Protein AF-A0A1Y1MIM5-F1 (afdb_monomer_lite)

Radius of gyration: 15.8 Å; chains: 1; bounding box: 43×21×43 Å

Structure (mmCIF, N/CA/C/O backbone):
data_AF-A0A1Y1MIM5-F1
#
_entry.id   AF-A0A1Y1MIM5-F1
#
loop_
_atom_site.group_PDB
_atom_site.id
_atom_site.type_symbol
_atom_site.label_atom_id
_atom_site.label_alt_id
_atom_site.label_comp_id
_atom_site.label_asym_id
_atom_site.label_entity_id
_atom_site.label_seq_id
_atom_site.pdbx_PDB_ins_code
_atom_site.Cartn_x
_atom_site.Cartn_y
_atom_site.Cartn_z
_atom_site.occupancy
_atom_site.B_iso_or_equiv
_atom_site.auth_seq_id
_atom_site.auth_comp_id
_atom_site.auth_asym_id
_atom_site.auth_atom_id
_atom_site.pdbx_PDB_model_num
ATOM 1 N N . SER A 1 1 ? 1.948 -13.549 -1.791 1.00 52.19 1 SER A N 1
ATOM 2 C CA . SER A 1 1 ? 1.085 -12.533 -1.150 1.00 52.19 1 SER A CA 1
ATOM 3 C C . SER A 1 1 ? 1.551 -11.144 -1.578 1.00 52.19 1 SER A C 1
ATOM 5 O O . SER A 1 1 ? 2.743 -10.878 -1.573 1.00 52.19 1 SER A O 1
ATOM 7 N N . ASN A 1 2 ? 0.634 -10.265 -1.994 1.00 76.31 2 ASN A N 1
ATOM 8 C CA . ASN A 1 2 ? 0.946 -8.954 -2.597 1.00 76.31 2 ASN A CA 1
ATOM 9 C C . ASN A 1 2 ? 1.090 -7.845 -1.536 1.00 76.31 2 ASN A C 1
ATOM 11 O O . ASN A 1 2 ? 0.456 -6.795 -1.629 1.00 76.31 2 ASN A O 1
ATOM 15 N N . LEU A 1 3 ? 1.880 -8.107 -0.491 1.00 80.12 3 LEU A N 1
ATOM 16 C CA . LEU A 1 3 ? 1.951 -7.257 0.706 1.00 80.12 3 LEU A CA 1
ATOM 17 C C . LEU A 1 3 ? 2.584 -5.888 0.427 1.00 80.12 3 LEU A C 1
ATOM 19 O O . LEU A 1 3 ? 2.152 -4.891 0.998 1.00 80.12 3 LEU A O 1
ATOM 23 N N . CYS A 1 4 ? 3.548 -5.834 -0.492 1.00 87.62 4 CYS A N 1
ATOM 24 C CA . CYS A 1 4 ? 4.225 -4.614 -0.931 1.00 87.62 4 CYS A CA 1
ATOM 25 C C . CYS A 1 4 ? 3.699 -4.067 -2.270 1.00 87.62 4 CYS A C 1
ATOM 27 O O . CYS A 1 4 ? 4.336 -3.204 -2.869 1.00 87.62 4 CYS A O 1
ATOM 29 N N . ALA A 1 5 ? 2.558 -4.562 -2.763 1.00 93.19 5 ALA A N 1
ATOM 30 C CA . ALA A 1 5 ? 2.015 -4.112 -4.041 1.00 93.19 5 ALA A CA 1
ATOM 31 C C . ALA A 1 5 ? 1.630 -2.632 -4.017 1.00 93.19 5 ALA A C 1
ATOM 33 O O . ALA A 1 5 ? 1.014 -2.153 -3.062 1.00 93.19 5 ALA A O 1
ATOM 34 N N . ILE A 1 6 ? 1.929 -1.950 -5.118 1.00 95.00 6 ILE A N 1
ATOM 35 C CA . ILE A 1 6 ? 1.525 -0.571 -5.412 1.00 95.00 6 ILE A CA 1
ATOM 36 C C . ILE A 1 6 ? 0.669 -0.593 -6.681 1.00 95.00 6 ILE A C 1
ATOM 38 O O . ILE A 1 6 ? 0.855 -1.450 -7.544 1.00 95.00 6 ILE A O 1
ATOM 42 N N . ASN A 1 7 ? -0.275 0.328 -6.825 1.00 95.50 7 ASN A N 1
ATOM 43 C CA . ASN A 1 7 ? -1.055 0.449 -8.052 1.00 95.50 7 ASN A CA 1
ATOM 44 C C . ASN A 1 7 ? -0.174 0.866 -9.233 1.00 95.50 7 ASN A C 1
ATOM 46 O O . ASN A 1 7 ? 0.712 1.715 -9.121 1.00 95.50 7 ASN A O 1
ATOM 50 N N . CYS A 1 8 ? -0.438 0.290 -10.401 1.00 94.94 8 CYS A N 1
ATOM 51 C CA . CYS A 1 8 ? 0.222 0.721 -11.619 1.00 94.94 8 CYS A CA 1
ATOM 52 C C . CYS A 1 8 ? -0.259 2.116 -12.029 1.00 94.94 8 CYS A C 1
ATOM 54 O O . CYS A 1 8 ? -1.451 2.399 -12.052 1.00 94.94 8 CY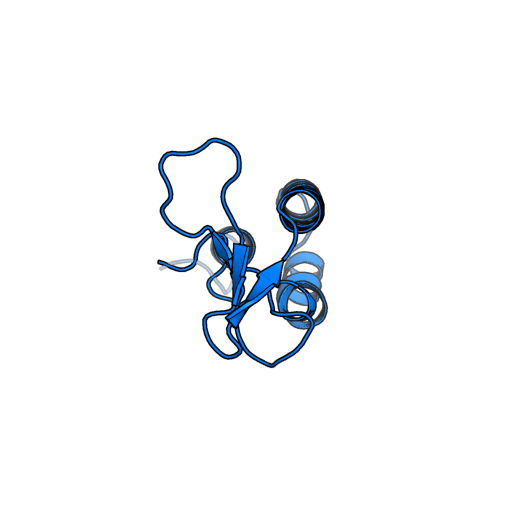S A O 1
ATOM 56 N N . THR A 1 9 ? 0.674 2.974 -12.433 1.00 92.75 9 THR A N 1
ATOM 57 C CA . THR A 1 9 ? 0.367 4.322 -12.933 1.00 92.75 9 THR A CA 1
ATOM 58 C C . THR A 1 9 ? -0.115 4.335 -14.386 1.00 92.75 9 THR A C 1
ATOM 60 O O . THR A 1 9 ? -0.539 5.376 -14.875 1.00 92.75 9 THR A O 1
ATOM 63 N N . ARG A 1 10 ? -0.043 3.197 -15.094 1.00 94.75 10 ARG A N 1
ATOM 64 C CA . ARG A 1 10 ? -0.425 3.071 -16.514 1.00 94.75 10 ARG A CA 1
ATOM 65 C C . ARG A 1 10 ? -1.649 2.196 -16.770 1.00 94.75 10 ARG A C 1
ATOM 67 O O . ARG A 1 10 ? -2.183 2.220 -17.872 1.00 94.75 10 ARG A O 1
ATOM 74 N N . CYS A 1 11 ? -2.064 1.371 -15.812 1.00 95.50 11 CYS A N 1
ATOM 75 C CA . CYS A 1 11 ? -3.211 0.480 -15.974 1.00 95.50 11 CYS A CA 1
ATOM 76 C C . CYS A 1 11 ? -3.835 0.136 -14.617 1.00 95.50 11 CYS A C 1
ATOM 78 O O . CYS A 1 11 ? -3.304 0.501 -13.576 1.00 95.50 11 CYS A O 1
ATOM 80 N N . THR A 1 12 ? -4.915 -0.645 -14.613 1.00 94.94 12 THR A N 1
ATOM 81 C CA . THR A 1 12 ? -5.580 -1.115 -13.381 1.00 94.94 12 THR A CA 1
ATOM 82 C C . THR A 1 12 ? -4.862 -2.271 -12.667 1.00 94.94 12 THR A C 1
ATOM 84 O O . THR A 1 12 ? -5.437 -2.915 -11.794 1.00 94.94 12 THR A O 1
ATOM 87 N N . GLY A 1 13 ? -3.633 -2.596 -13.074 1.00 95.06 13 GLY A N 1
ATOM 88 C CA . GLY A 1 13 ? -2.822 -3.648 -12.465 1.00 95.06 13 GLY A CA 1
ATOM 89 C C . GLY A 1 13 ? -2.042 -3.173 -11.240 1.00 95.06 13 GLY A C 1
ATOM 90 O O . GLY A 1 13 ? -2.091 -2.010 -10.848 1.00 95.06 13 GLY A O 1
ATOM 91 N N . VAL A 1 14 ? -1.255 -4.084 -10.674 1.00 95.00 14 VAL A N 1
ATOM 92 C CA . VAL A 1 14 ? -0.355 -3.807 -9.546 1.00 95.00 14 VAL A CA 1
ATOM 93 C C . VAL A 1 14 ? 1.099 -3.975 -9.962 1.00 95.00 14 VAL A C 1
ATOM 95 O O . VAL A 1 14 ? 1.399 -4.765 -10.858 1.00 95.00 14 VAL A O 1
ATOM 98 N N . VAL A 1 15 ? 1.979 -3.217 -9.322 1.00 95.12 15 VAL A N 1
ATOM 99 C CA . VAL A 1 15 ? 3.432 -3.248 -9.464 1.00 95.12 15 VAL A CA 1
ATOM 100 C C . VAL A 1 15 ? 4.021 -3.947 -8.247 1.00 95.12 15 VAL A C 1
ATOM 102 O O . VAL A 1 15 ? 3.659 -3.632 -7.111 1.00 95.12 15 VAL A O 1
ATOM 105 N N . LEU A 1 16 ? 4.922 -4.890 -8.499 1.00 93.00 16 LEU A N 1
ATOM 106 C CA . LEU A 1 16 ? 5.642 -5.650 -7.485 1.00 93.00 16 LEU A CA 1
ATOM 107 C C . LEU A 1 16 ? 7.140 -5.667 -7.799 1.00 93.00 16 LEU A C 1
ATOM 109 O O . LEU A 1 16 ? 7.511 -5.547 -8.972 1.00 93.00 16 LEU A O 1
ATOM 113 N N . PRO A 1 17 ? 7.996 -5.846 -6.783 1.00 91.00 17 PRO A N 1
ATOM 114 C CA . PRO A 1 17 ? 9.398 -6.152 -7.011 1.00 91.00 17 PRO A CA 1
ATOM 115 C C . PRO A 1 17 ? 9.527 -7.477 -7.773 1.00 91.00 17 PRO A C 1
ATOM 117 O O . PRO A 1 17 ? 8.886 -8.469 -7.424 1.00 91.00 17 PRO A O 1
ATOM 120 N N . SER A 1 18 ? 10.356 -7.508 -8.812 1.00 84.12 18 SER A N 1
ATOM 121 C CA . SER A 1 18 ? 10.801 -8.756 -9.424 1.00 84.12 18 SER A CA 1
ATOM 122 C C . SER A 1 18 ? 11.748 -9.468 -8.465 1.00 84.12 18 SER A C 1
ATOM 124 O O . SER A 1 18 ? 12.619 -8.825 -7.885 1.00 84.12 18 SER A O 1
ATOM 126 N N . TYR A 1 19 ? 11.613 -10.784 -8.325 1.00 67.50 19 TYR A N 1
ATOM 127 C CA . TYR A 1 19 ? 12.542 -11.611 -7.559 1.00 67.50 19 TYR A CA 1
ATOM 128 C C . TYR A 1 19 ? 13.892 -11.688 -8.288 1.00 67.50 19 TYR A C 1
ATOM 130 O O . TYR A 1 19 ? 14.147 -12.618 -9.045 1.00 67.50 19 TYR A O 1
ATOM 138 N N . ASP A 1 20 ? 14.725 -10.670 -8.109 1.00 60.94 20 ASP A N 1
ATOM 139 C CA . ASP A 1 20 ? 16.133 -10.669 -8.492 1.00 60.94 20 ASP A CA 1
ATOM 140 C C . ASP A 1 20 ? 16.945 -10.508 -7.200 1.00 60.94 20 ASP A C 1
ATOM 142 O O . ASP A 1 20 ? 16.631 -9.668 -6.357 1.00 60.94 20 ASP A O 1
ATOM 146 N N . THR A 1 21 ? 17.965 -11.345 -7.034 1.00 57.19 21 THR A N 1
ATOM 147 C CA . THR A 1 21 ? 18.960 -11.291 -5.955 1.00 57.19 21 THR A CA 1
ATOM 148 C C . THR A 1 21 ? 19.809 -10.010 -5.957 1.00 57.19 21 THR A C 1
ATOM 150 O O . THR A 1 21 ? 20.595 -9.799 -5.036 1.00 57.19 21 THR A O 1
ATOM 153 N N . ASN A 1 22 ? 19.675 -9.149 -6.966 1.00 60.22 22 ASN A N 1
ATOM 154 C CA . ASN A 1 22 ? 20.375 -7.874 -7.066 1.00 60.22 22 ASN A CA 1
ATOM 155 C C . ASN A 1 22 ? 19.751 -6.758 -6.219 1.00 60.22 22 ASN A C 1
ATOM 157 O O . ASN A 1 22 ? 18.537 -6.589 -6.139 1.00 60.22 22 ASN A O 1
ATOM 161 N N . ALA A 1 23 ? 20.619 -5.887 -5.696 1.00 59.91 23 ALA A N 1
ATOM 162 C CA . ALA A 1 23 ? 20.245 -4.691 -4.937 1.00 59.91 23 ALA A CA 1
ATOM 163 C C . ALA A 1 23 ? 19.364 -3.695 -5.727 1.00 59.91 23 ALA A C 1
ATOM 165 O O . ALA A 1 23 ? 18.634 -2.906 -5.131 1.00 59.91 23 ALA A O 1
ATOM 166 N N . ASN A 1 24 ? 19.386 -3.752 -7.063 1.00 67.31 24 ASN A N 1
ATOM 167 C CA . ASN A 1 24 ? 18.552 -2.935 -7.948 1.00 67.31 24 ASN A CA 1
ATOM 168 C C . ASN A 1 24 ? 17.302 -3.697 -8.403 1.00 67.31 24 ASN A C 1
ATOM 170 O O . ASN A 1 24 ? 17.086 -3.928 -9.592 1.00 67.31 24 ASN A O 1
ATOM 174 N N . VAL A 1 25 ? 16.466 -4.073 -7.436 1.00 80.50 25 VAL A N 1
ATOM 175 C CA . VAL A 1 25 ? 15.205 -4.778 -7.679 1.00 80.50 25 VAL A CA 1
ATOM 176 C C . VAL A 1 25 ? 14.309 -3.974 -8.621 1.00 80.50 25 VAL A C 1
ATOM 178 O O . VAL A 1 25 ? 13.861 -2.874 -8.292 1.00 80.50 25 VAL A O 1
ATOM 181 N N . ILE A 1 26 ? 14.017 -4.539 -9.790 1.00 86.44 26 ILE A N 1
ATOM 182 C CA . ILE A 1 26 ? 13.129 -3.941 -10.787 1.00 86.44 26 ILE A CA 1
ATOM 183 C C . ILE A 1 26 ? 11.682 -4.061 -10.299 1.00 86.44 26 ILE A C 1
ATOM 185 O O . ILE A 1 26 ? 11.245 -5.121 -9.871 1.00 86.44 26 ILE A O 1
ATOM 189 N N . TRP A 1 27 ? 10.899 -2.989 -10.393 1.00 92.25 27 TRP A N 1
ATOM 190 C CA . TRP A 1 27 ? 9.477 -3.022 -10.052 1.00 92.25 27 TRP A CA 1
ATOM 191 C C . TRP A 1 27 ? 8.649 -3.155 -11.323 1.00 92.25 27 TRP A C 1
ATOM 193 O O . TRP A 1 27 ? 8.701 -2.277 -12.180 1.00 92.25 27 TRP A O 1
ATOM 203 N N . ARG A 1 28 ? 7.879 -4.236 -11.474 1.00 94.06 28 ARG A N 1
ATOM 204 C CA . ARG A 1 28 ? 7.140 -4.530 -12.711 1.00 94.06 28 ARG A CA 1
ATOM 205 C C . ARG A 1 28 ? 5.648 -4.690 -12.461 1.00 94.06 28 ARG A C 1
ATOM 207 O O . ARG A 1 28 ? 5.225 -5.326 -11.497 1.00 94.06 28 ARG A O 1
ATOM 214 N N . CYS A 1 29 ? 4.841 -4.114 -13.349 1.00 95.12 29 CYS A N 1
ATOM 215 C CA . CYS A 1 29 ? 3.403 -4.325 -13.354 1.00 95.12 29 CYS A CA 1
ATOM 216 C C . CYS A 1 29 ? 3.047 -5.717 -13.881 1.00 95.12 29 CYS A C 1
ATOM 218 O O . CYS A 1 29 ? 3.434 -6.060 -14.994 1.00 95.12 29 CYS A O 1
ATOM 220 N N . LEU A 1 30 ? 2.223 -6.461 -13.141 1.00 93.38 30 LEU A N 1
ATOM 221 C CA . LEU A 1 30 ? 1.777 -7.803 -13.534 1.00 93.38 30 LEU A CA 1
ATOM 222 C C . LEU A 1 30 ? 0.818 -7.827 -14.739 1.00 93.38 30 LEU A C 1
ATOM 224 O O . LEU A 1 30 ? 0.584 -8.890 -15.301 1.00 93.38 30 LEU A O 1
ATOM 228 N N . LYS A 1 31 ? 0.225 -6.684 -15.114 1.00 95.62 31 LYS A N 1
ATOM 229 C CA . LYS A 1 31 ? -0.790 -6.603 -16.181 1.00 95.62 31 LYS A CA 1
ATOM 230 C C . LYS A 1 31 ? -0.241 -6.048 -17.492 1.00 95.62 31 LYS A C 1
ATOM 232 O O . LYS A 1 31 ? -0.473 -6.630 -18.540 1.00 95.62 31 LYS A O 1
ATOM 237 N N . CYS A 1 32 ? 0.453 -4.910 -17.447 1.00 96.00 32 CYS A N 1
ATOM 238 C CA . CYS A 1 32 ? 0.947 -4.231 -18.652 1.00 96.00 32 CYS A CA 1
ATOM 239 C C . CYS A 1 32 ? 2.473 -4.2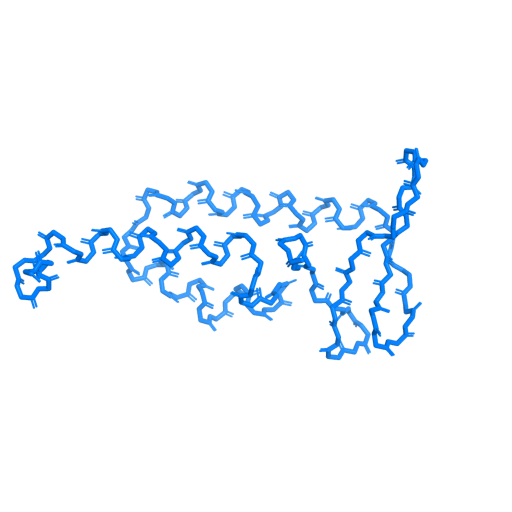81 -18.815 1.00 96.00 32 CYS A C 1
ATOM 241 O O . CYS A 1 32 ? 3.004 -3.597 -19.684 1.00 96.00 32 CYS A O 1
ATOM 243 N N . ASN A 1 33 ? 3.186 -5.023 -17.956 1.00 93.75 33 ASN A N 1
ATOM 244 C CA . ASN A 1 33 ? 4.652 -5.121 -17.939 1.00 93.75 33 ASN A CA 1
ATOM 245 C C . ASN A 1 33 ? 5.404 -3.786 -17.793 1.00 93.75 33 ASN A C 1
ATOM 247 O O . ASN A 1 33 ? 6.621 -3.745 -17.956 1.00 93.75 33 ASN A O 1
ATOM 251 N N . PHE A 1 34 ? 4.712 -2.699 -17.436 1.00 94.31 34 PHE A N 1
ATOM 252 C CA . PHE A 1 34 ? 5.351 -1.423 -17.138 1.00 94.31 34 PHE A CA 1
ATOM 253 C C . PHE A 1 34 ? 6.372 -1.579 -16.008 1.00 94.31 34 PHE A C 1
ATOM 255 O O . PHE A 1 34 ? 6.049 -2.120 -14.947 1.00 94.31 34 PHE A O 1
ATOM 262 N N . THR A 1 35 ? 7.574 -1.055 -16.234 1.00 93.44 35 THR A N 1
ATOM 263 C CA . THR A 1 35 ? 8.650 -1.030 -15.247 1.00 93.44 35 THR A CA 1
ATOM 264 C C . THR A 1 35 ? 8.672 0.314 -14.528 1.00 93.44 35 THR A C 1
ATOM 266 O O . THR A 1 35 ? 8.871 1.361 -15.142 1.00 93.44 35 THR A O 1
ATOM 269 N N . MET A 1 36 ? 8.484 0.280 -13.214 1.00 90.75 36 MET A N 1
ATOM 270 C CA . MET A 1 36 ? 8.600 1.430 -12.331 1.00 90.75 36 MET A CA 1
ATOM 271 C C . MET A 1 36 ? 10.043 1.553 -11.809 1.00 90.75 36 MET A C 1
ATOM 273 O O . MET A 1 36 ? 10.635 0.548 -11.411 1.00 90.75 36 MET A O 1
ATOM 277 N N . PRO A 1 37 ? 10.619 2.768 -11.756 1.00 90.19 37 PRO A N 1
ATOM 278 C CA . PRO A 1 37 ? 11.916 2.976 -11.125 1.00 90.19 37 PRO A CA 1
ATOM 279 C C . PRO A 1 37 ? 11.882 2.611 -9.629 1.00 90.19 37 PRO A C 1
ATOM 281 O O . PRO A 1 37 ? 10.951 3.039 -8.936 1.00 90.19 37 PRO A O 1
ATOM 284 N N . PRO A 1 38 ? 12.908 1.925 -9.086 1.00 89.44 38 PRO A N 1
ATOM 285 C CA . PRO A 1 38 ? 12.937 1.522 -7.675 1.00 89.44 38 PRO A CA 1
ATOM 286 C C . PRO A 1 38 ? 12.798 2.706 -6.708 1.00 89.44 38 PRO A C 1
ATOM 288 O O . PRO A 1 38 ? 12.101 2.616 -5.702 1.00 89.44 38 PRO A O 1
ATOM 291 N N . LYS A 1 39 ? 13.382 3.862 -7.058 1.00 90.25 39 LYS A N 1
ATOM 292 C CA . LYS A 1 39 ? 13.265 5.110 -6.287 1.00 90.25 39 LYS A CA 1
ATOM 293 C C . LYS A 1 39 ? 11.812 5.572 -6.138 1.00 90.25 39 LYS A C 1
ATOM 295 O O . LYS A 1 39 ? 11.424 6.013 -5.063 1.00 90.25 39 LYS A O 1
ATOM 300 N N . LEU A 1 40 ? 11.006 5.460 -7.197 1.00 90.62 40 LEU A N 1
ATOM 301 C CA . LEU A 1 40 ? 9.602 5.872 -7.158 1.00 90.62 40 LEU A CA 1
ATOM 302 C C . LEU A 1 40 ? 8.778 4.928 -6.277 1.00 90.62 40 LEU A C 1
ATOM 304 O O . LEU A 1 40 ? 8.002 5.397 -5.447 1.00 90.62 40 LEU A O 1
ATOM 308 N N . ALA A 1 41 ? 8.995 3.617 -6.407 1.00 91.62 41 ALA A N 1
ATOM 309 C CA . ALA A 1 41 ? 8.366 2.636 -5.528 1.00 91.62 41 ALA A CA 1
ATOM 310 C C . ALA A 1 41 ? 8.738 2.888 -4.057 1.00 91.62 41 ALA A C 1
ATOM 312 O O . ALA A 1 41 ? 7.859 2.927 -3.199 1.00 91.62 41 ALA A O 1
ATOM 313 N N . GLY A 1 42 ? 10.018 3.161 -3.780 1.00 91.25 42 GLY A N 1
ATOM 314 C CA . GLY A 1 42 ? 10.506 3.514 -2.447 1.00 91.25 42 GLY A CA 1
ATOM 315 C C . GLY A 1 42 ? 9.823 4.753 -1.861 1.00 91.25 42 GLY A C 1
ATOM 316 O O . GLY A 1 42 ? 9.394 4.717 -0.712 1.00 91.25 42 GLY A O 1
ATOM 317 N N . VAL A 1 43 ? 9.640 5.818 -2.652 1.00 93.69 43 VAL A N 1
ATOM 318 C CA . VAL A 1 43 ? 8.906 7.021 -2.215 1.00 93.69 43 VAL A CA 1
ATOM 319 C C . VAL A 1 43 ? 7.456 6.691 -1.859 1.00 93.69 43 VAL A C 1
ATOM 321 O O . VAL A 1 43 ? 6.980 7.103 -0.802 1.00 93.69 43 VAL A O 1
ATOM 324 N N . VAL A 1 44 ? 6.755 5.920 -2.696 1.00 93.44 44 VAL A N 1
ATOM 325 C CA . VAL A 1 44 ? 5.364 5.531 -2.414 1.00 93.44 44 VAL A CA 1
ATOM 326 C C . VAL A 1 44 ? 5.279 4.700 -1.133 1.00 93.44 44 VAL A C 1
ATOM 328 O O . VAL A 1 44 ? 4.447 4.995 -0.275 1.00 93.44 44 VAL A O 1
ATOM 331 N N . LEU A 1 45 ? 6.156 3.706 -0.957 1.00 92.81 45 LEU A N 1
ATOM 332 C CA . LEU A 1 45 ? 6.198 2.895 0.264 1.00 92.81 45 LEU A CA 1
ATOM 333 C C . LEU A 1 45 ? 6.525 3.730 1.505 1.00 92.81 45 LEU A C 1
ATOM 335 O O . LEU A 1 45 ? 5.892 3.535 2.539 1.00 92.81 45 LEU A O 1
ATOM 339 N N . ALA A 1 46 ? 7.461 4.676 1.409 1.00 94.25 46 ALA A N 1
ATOM 340 C CA . ALA A 1 46 ? 7.816 5.558 2.518 1.00 94.25 46 ALA A CA 1
ATOM 341 C C . ALA A 1 46 ? 6.632 6.442 2.941 1.00 94.25 46 ALA A C 1
ATOM 343 O O . ALA A 1 46 ? 6.341 6.559 4.132 1.00 94.25 46 ALA A O 1
ATOM 344 N N . ILE A 1 47 ? 5.897 7.007 1.976 1.00 94.88 47 ILE A N 1
ATOM 345 C CA . ILE A 1 47 ? 4.684 7.794 2.245 1.00 94.88 47 ILE A CA 1
ATOM 346 C C . ILE A 1 47 ? 3.610 6.920 2.898 1.00 94.88 47 ILE A C 1
ATOM 348 O O . ILE A 1 47 ? 3.008 7.323 3.895 1.00 94.88 47 ILE A O 1
ATOM 352 N N . LEU A 1 48 ? 3.374 5.718 2.363 1.00 95.06 48 LEU A N 1
ATOM 353 C CA . LEU A 1 48 ? 2.409 4.771 2.922 1.00 95.06 48 LEU A CA 1
ATOM 354 C C . LEU A 1 48 ? 2.783 4.359 4.353 1.00 95.06 48 LEU A C 1
ATOM 356 O O . LEU A 1 48 ? 1.912 4.330 5.220 1.00 95.06 48 LEU A O 1
ATOM 360 N N . GLY A 1 49 ? 4.067 4.106 4.615 1.00 94.31 49 GLY A N 1
ATOM 361 C CA . GLY A 1 49 ? 4.590 3.804 5.947 1.00 94.31 49 GLY A CA 1
ATOM 362 C C . GLY A 1 49 ? 4.418 4.967 6.926 1.00 94.31 49 GLY A C 1
ATOM 363 O O . GLY A 1 49 ? 3.912 4.773 8.025 1.00 94.31 49 GLY A O 1
ATOM 364 N N . SER A 1 50 ? 4.744 6.194 6.514 1.00 95.00 50 SER A N 1
ATOM 365 C CA . SER A 1 50 ? 4.537 7.396 7.335 1.00 95.00 50 SER A CA 1
ATOM 366 C C . SER A 1 50 ? 3.058 7.613 7.677 1.00 95.00 50 SER A C 1
ATOM 368 O O . SER A 1 50 ? 2.711 7.871 8.833 1.00 95.00 50 SER A O 1
ATOM 370 N N . ARG A 1 51 ? 2.165 7.443 6.691 1.00 94.69 51 ARG A N 1
ATOM 371 C CA . ARG A 1 51 ? 0.713 7.530 6.903 1.00 94.69 51 ARG A CA 1
ATOM 372 C C . ARG A 1 51 ? 0.204 6.453 7.851 1.00 94.69 51 ARG A C 1
ATOM 374 O O . ARG A 1 51 ? -0.598 6.772 8.722 1.00 94.69 51 ARG A O 1
ATOM 381 N N . LEU A 1 52 ? 0.676 5.216 7.708 1.00 95.06 52 LEU A N 1
ATOM 382 C CA . LEU A 1 52 ? 0.357 4.130 8.630 1.00 95.06 52 LEU A CA 1
ATOM 383 C C . LEU A 1 52 ? 0.730 4.510 10.069 1.00 95.06 52 LEU A C 1
ATOM 385 O O . LEU A 1 52 ? -0.139 4.457 10.934 1.00 95.06 52 LEU A O 1
ATOM 389 N N . THR A 1 53 ? 1.964 4.962 10.313 1.00 94.25 53 THR A N 1
ATOM 390 C CA . THR A 1 53 ? 2.419 5.368 11.654 1.00 94.25 53 THR A CA 1
ATOM 391 C C . THR A 1 53 ? 1.526 6.451 12.257 1.00 94.25 53 THR A C 1
ATOM 393 O O . THR A 1 53 ? 1.105 6.325 13.403 1.00 94.25 53 THR A O 1
ATOM 396 N N . SER A 1 54 ? 1.169 7.473 11.473 1.00 95.19 54 SER A N 1
ATOM 397 C CA . SER A 1 54 ? 0.258 8.537 11.915 1.00 95.19 54 SER A CA 1
ATOM 398 C C . SER A 1 54 ? -1.153 8.030 12.238 1.00 95.19 54 SER A C 1
ATOM 400 O O . SER A 1 54 ? -1.804 8.569 13.129 1.00 95.19 54 SER A O 1
ATOM 402 N N . LEU A 1 55 ? -1.646 7.028 11.507 1.00 95.44 55 LEU A N 1
ATOM 403 C CA . LEU A 1 55 ? -3.008 6.509 11.652 1.00 95.44 55 LEU A CA 1
ATOM 404 C C . LEU A 1 55 ? -3.150 5.468 12.767 1.00 95.44 55 LEU A C 1
ATOM 406 O O . LEU A 1 55 ? -4.261 5.241 13.239 1.00 95.44 55 LEU A O 1
ATOM 410 N N . LEU A 1 56 ? -2.062 4.847 13.230 1.00 91.75 56 LEU A N 1
ATOM 411 C CA . LEU A 1 56 ? -2.119 3.899 14.352 1.00 91.75 56 LEU A CA 1
ATOM 412 C C . LEU A 1 56 ? -2.615 4.556 15.656 1.00 91.75 56 LEU A C 1
ATOM 414 O O . LEU A 1 56 ? -3.262 3.891 16.474 1.00 91.75 56 LEU A O 1
ATOM 418 N N . SER A 1 57 ? -2.363 5.857 15.818 1.00 90.81 57 SER A N 1
ATOM 419 C CA . SER A 1 57 ? -2.851 6.696 16.921 1.00 90.81 57 SER A CA 1
ATOM 420 C C . SER A 1 57 ? -4.122 7.492 16.596 1.00 90.81 57 SER A C 1
ATOM 422 O O . SER A 1 57 ? -4.599 8.232 17.451 1.00 90.81 57 SER A O 1
ATOM 424 N N . ALA A 1 58 ? -4.664 7.376 15.381 1.00 92.75 58 ALA A N 1
ATOM 425 C CA . ALA A 1 58 ? -5.845 8.122 14.955 1.00 92.75 58 ALA A CA 1
ATOM 426 C C . ALA A 1 58 ? -7.155 7.479 15.439 1.00 92.75 58 ALA A C 1
ATOM 428 O O . ALA A 1 58 ? -7.199 6.314 15.845 1.00 92.75 58 ALA A O 1
ATOM 429 N N . ASN A 1 59 ? -8.248 8.240 15.363 1.00 93.38 59 ASN A N 1
ATOM 430 C CA . ASN A 1 59 ? -9.585 7.717 15.638 1.00 93.38 59 ASN A CA 1
ATOM 431 C C . ASN A 1 59 ? -10.084 6.791 14.498 1.00 93.38 59 ASN A C 1
ATOM 433 O O . ASN A 1 59 ? -9.606 6.879 13.362 1.00 93.38 59 ASN A O 1
ATOM 437 N N . PRO A 1 60 ? -11.078 5.917 14.760 1.00 94.00 60 PRO A N 1
ATOM 438 C CA . PRO A 1 60 ? -11.596 4.986 13.755 1.00 94.00 60 PRO A CA 1
ATOM 439 C C . PRO A 1 60 ? -12.129 5.642 12.471 1.00 94.00 60 PRO A C 1
ATOM 441 O O . PRO A 1 60 ? -12.000 5.064 11.391 1.00 94.00 60 PRO A O 1
ATOM 444 N N . ILE A 1 61 ? -12.705 6.845 12.561 1.00 94.56 61 ILE A N 1
ATOM 445 C CA . ILE A 1 61 ? -13.296 7.551 11.413 1.00 94.56 61 ILE A CA 1
ATOM 446 C C . ILE A 1 61 ? -12.204 7.936 10.411 1.00 94.56 61 ILE A C 1
ATOM 448 O O . ILE A 1 61 ? -12.350 7.698 9.210 1.00 94.56 61 ILE A O 1
ATOM 452 N N . GLU A 1 62 ? -11.081 8.466 10.896 1.00 96.00 62 GLU A N 1
ATOM 453 C CA . GLU A 1 62 ? -9.931 8.821 10.060 1.00 96.00 62 GLU A CA 1
ATOM 454 C C . GLU A 1 62 ? -9.314 7.599 9.379 1.00 96.00 62 GLU A C 1
ATOM 456 O O . GLU A 1 62 ? -9.036 7.631 8.174 1.00 96.00 62 GLU A O 1
ATOM 461 N N . ILE A 1 63 ? -9.164 6.495 10.121 1.00 96.62 63 ILE A N 1
ATOM 462 C CA . ILE A 1 63 ? -8.655 5.235 9.568 1.00 96.62 63 ILE A CA 1
ATOM 463 C C . ILE A 1 63 ? -9.586 4.738 8.453 1.00 96.62 63 ILE A C 1
ATOM 465 O O . ILE A 1 63 ? -9.120 4.367 7.370 1.00 96.62 63 ILE A O 1
ATOM 469 N N . PHE A 1 64 ? -10.901 4.775 8.677 1.00 95.81 64 PHE A N 1
ATOM 470 C CA . PHE A 1 64 ? -11.889 4.353 7.686 1.00 95.81 64 PHE A CA 1
ATOM 471 C C . PHE A 1 64 ? -11.868 5.242 6.435 1.00 95.81 64 PHE A C 1
ATOM 473 O O . PHE A 1 64 ? -11.861 4.735 5.308 1.00 95.81 64 PHE A O 1
ATOM 480 N N . HIS A 1 65 ? -11.794 6.562 6.615 1.00 96.75 65 HIS A N 1
ATOM 481 C CA . HIS A 1 65 ? -11.705 7.515 5.512 1.00 96.75 65 HIS A CA 1
ATOM 482 C C . HIS A 1 65 ? -10.449 7.277 4.658 1.00 96.75 65 HIS A C 1
ATOM 484 O O . HIS A 1 65 ? -10.536 7.224 3.425 1.00 96.75 65 HIS A O 1
ATOM 490 N N . PHE A 1 66 ? -9.291 7.059 5.291 1.00 96.88 66 PHE A N 1
ATOM 491 C CA . PHE A 1 66 ? -8.054 6.730 4.582 1.00 96.88 66 PHE A CA 1
ATOM 492 C C . PHE A 1 66 ? -8.184 5.428 3.780 1.00 96.88 66 PHE A C 1
ATOM 494 O O . PHE A 1 66 ? -7.889 5.417 2.581 1.00 96.88 66 PHE A O 1
ATOM 501 N N . LEU A 1 67 ? -8.671 4.353 4.412 1.00 96.88 67 LEU A N 1
ATOM 502 C CA . LEU A 1 67 ? -8.851 3.043 3.778 1.00 96.88 67 LEU A CA 1
ATOM 503 C C . LEU A 1 67 ? -9.795 3.094 2.571 1.00 96.88 67 LEU A C 1
ATOM 505 O O . LEU A 1 67 ? -9.537 2.425 1.573 1.00 96.88 67 LEU A O 1
ATOM 509 N N . LYS A 1 68 ? -10.879 3.872 2.652 1.00 96.44 68 LYS A N 1
ATOM 510 C CA . LYS A 1 68 ? -11.912 3.918 1.609 1.00 96.44 68 LYS A CA 1
ATOM 511 C C . LYS 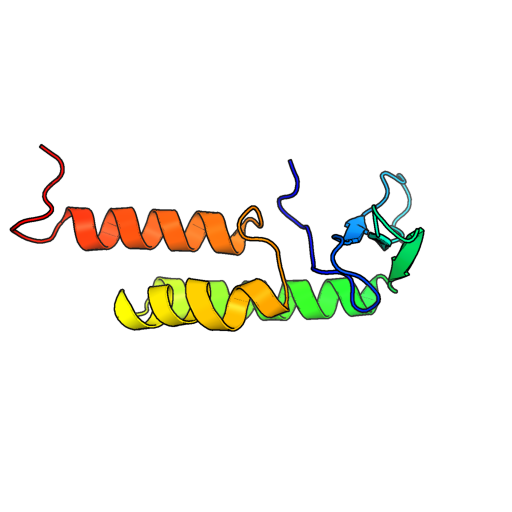A 1 68 ? -11.571 4.869 0.462 1.00 96.44 68 LYS A C 1
ATOM 513 O O . LYS A 1 68 ? -11.878 4.562 -0.687 1.00 96.44 68 LYS A O 1
ATOM 518 N N . HIS A 1 69 ? -10.948 6.013 0.749 1.00 96.19 69 HIS A N 1
ATOM 519 C CA . HIS A 1 69 ? -10.845 7.110 -0.223 1.00 96.19 69 HIS A CA 1
ATOM 520 C C . HIS A 1 69 ? -9.417 7.470 -0.639 1.00 96.19 69 HIS A C 1
ATOM 522 O O . HIS A 1 69 ? -9.230 8.075 -1.699 1.00 96.19 69 HIS A O 1
ATOM 528 N N . GLN A 1 70 ? -8.407 7.133 0.166 1.00 95.44 70 GLN A N 1
ATOM 529 C CA . GLN A 1 70 ? -7.026 7.556 -0.085 1.00 95.44 70 GLN A CA 1
ATOM 530 C C . GLN A 1 70 ? -6.132 6.383 -0.477 1.00 95.44 70 GLN A C 1
ATOM 532 O O . GLN A 1 70 ? -5.505 6.432 -1.535 1.00 95.44 70 GLN A O 1
ATOM 537 N N . LEU A 1 71 ? -6.114 5.313 0.321 1.00 95.88 71 LEU A N 1
ATOM 538 C CA . LEU A 1 71 ? -5.278 4.139 0.073 1.00 95.88 71 LEU A CA 1
ATOM 539 C C . LEU A 1 71 ? -5.500 3.504 -1.312 1.00 95.88 71 LEU A C 1
ATOM 541 O O . LEU A 1 71 ? -4.495 3.253 -1.983 1.00 95.88 71 LEU A O 1
ATOM 545 N N . PRO A 1 72 ? -6.747 3.325 -1.809 1.00 95.31 72 PRO A N 1
ATOM 546 C CA . PRO A 1 72 ? -6.994 2.669 -3.094 1.00 95.31 72 PRO A CA 1
ATOM 547 C C . PRO A 1 72 ? -6.432 3.418 -4.302 1.00 95.31 72 PRO A C 1
ATOM 549 O O . PRO A 1 72 ? -6.387 2.850 -5.387 1.00 95.31 72 PRO A O 1
ATOM 552 N N . LYS A 1 73 ? -6.001 4.677 -4.141 1.00 93.75 73 LYS A N 1
ATOM 553 C CA . LYS A 1 73 ? -5.311 5.435 -5.194 1.00 93.75 73 LYS A CA 1
ATOM 554 C C . LYS A 1 73 ? -3.869 4.962 -5.383 1.00 93.75 73 LYS A C 1
ATOM 556 O O . LYS A 1 73 ? -3.352 5.028 -6.493 1.00 93.75 73 LYS A O 1
ATOM 561 N N . TYR A 1 74 ? -3.241 4.447 -4.327 1.00 94.25 74 TYR A N 1
ATOM 562 C CA . TYR A 1 74 ? -1.813 4.127 -4.306 1.00 94.25 74 TYR A CA 1
ATOM 563 C C . TYR A 1 74 ? -1.527 2.637 -4.165 1.00 94.25 74 TYR A C 1
ATOM 565 O O . TYR A 1 74 ? -0.527 2.168 -4.694 1.00 94.25 74 TYR A O 1
ATOM 573 N N . ALA A 1 75 ? -2.373 1.884 -3.467 1.00 95.38 75 ALA A N 1
ATOM 574 C CA . ALA A 1 75 ? -2.132 0.474 -3.199 1.00 95.38 75 ALA A CA 1
ATOM 575 C C . ALA A 1 75 ? -3.441 -0.332 -3.176 1.00 95.38 75 ALA A C 1
ATOM 577 O O . ALA A 1 75 ? -4.492 0.200 -2.805 1.00 95.38 75 ALA A O 1
ATOM 578 N N . PRO A 1 76 ? -3.394 -1.630 -3.521 1.00 95.19 76 PRO A N 1
ATOM 579 C CA . PRO A 1 76 ? -4.543 -2.512 -3.392 1.00 95.19 76 PRO A CA 1
ATOM 580 C C . PRO A 1 76 ? -4.890 -2.760 -1.918 1.00 95.19 76 PRO A C 1
ATOM 582 O O . PRO A 1 76 ? -4.036 -2.713 -1.035 1.00 95.19 76 PRO A O 1
ATOM 585 N N . MET A 1 77 ? -6.138 -3.151 -1.652 1.00 94.31 77 MET A N 1
ATOM 586 C CA . MET A 1 77 ? -6.621 -3.458 -0.294 1.00 94.31 77 MET A CA 1
ATOM 587 C C . MET A 1 77 ? -6.000 -4.714 0.345 1.00 94.31 77 MET A C 1
ATOM 589 O O . MET A 1 77 ? -6.307 -5.016 1.502 1.00 94.31 77 MET A O 1
ATOM 593 N N . SER A 1 78 ? -5.159 -5.440 -0.401 1.00 92.06 78 SER A N 1
ATOM 594 C CA . SER A 1 78 ? -4.307 -6.538 0.072 1.00 92.06 78 SER A CA 1
ATOM 595 C C . SER A 1 78 ? -2.923 -6.076 0.549 1.00 92.06 78 SER A C 1
ATOM 597 O O . SER A 1 78 ? -2.158 -6.896 1.052 1.00 92.06 78 SER A O 1
ATOM 599 N N . ASN A 1 79 ? -2.566 -4.803 0.342 1.00 94.56 79 ASN A N 1
ATOM 600 C CA . ASN A 1 79 ? -1.304 -4.230 0.804 1.00 94.56 79 ASN A CA 1
ATOM 601 C C . ASN A 1 79 ? -1.227 -4.275 2.341 1.00 94.56 79 ASN A C 1
ATOM 603 O O . ASN A 1 79 ? -2.240 -4.121 3.028 1.00 94.56 79 ASN A O 1
ATOM 607 N N . GLN A 1 80 ? -0.022 -4.454 2.881 1.00 94.06 80 GLN A N 1
ATOM 608 C CA . GLN A 1 80 ? 0.218 -4.566 4.320 1.00 94.06 80 GLN A CA 1
ATOM 609 C C . GLN A 1 80 ? -0.342 -3.381 5.122 1.00 94.06 80 GLN A C 1
ATOM 611 O O . GLN A 1 80 ? -0.901 -3.598 6.195 1.00 94.06 80 GLN A O 1
ATOM 616 N N . VAL A 1 81 ? -0.276 -2.153 4.598 1.00 95.25 81 VAL A N 1
ATOM 617 C CA . VAL A 1 81 ? -0.864 -0.972 5.255 1.00 95.25 81 VAL A CA 1
ATOM 618 C C . VAL A 1 81 ? -2.377 -1.124 5.409 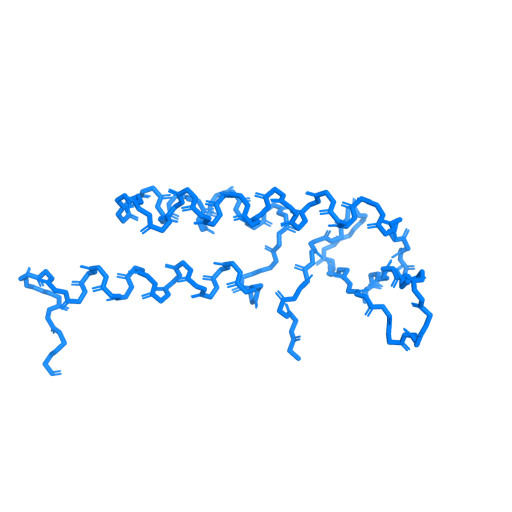1.00 95.25 81 VAL A C 1
ATOM 620 O O . VAL A 1 81 ? -2.921 -0.846 6.476 1.00 95.25 81 VAL A O 1
ATOM 623 N N . ALA A 1 82 ? -3.061 -1.631 4.378 1.00 95.94 82 ALA A N 1
ATOM 624 C CA . ALA A 1 82 ? -4.498 -1.889 4.432 1.00 95.94 82 ALA A CA 1
ATOM 625 C C . ALA A 1 82 ? -4.836 -2.916 5.518 1.00 95.94 82 ALA A C 1
ATOM 627 O O . ALA A 1 82 ? -5.781 -2.730 6.283 1.00 95.94 82 ALA A O 1
ATOM 628 N N . VAL A 1 83 ? -4.064 -4.005 5.570 1.00 95.12 83 VAL A N 1
ATOM 629 C CA . VAL A 1 83 ? -4.260 -5.101 6.526 1.00 95.12 83 VAL A CA 1
ATOM 630 C C . VAL A 1 83 ? -4.062 -4.606 7.957 1.00 95.12 83 VAL A C 1
ATOM 632 O O . VAL A 1 83 ? -4.935 -4.824 8.793 1.00 95.12 83 VAL A O 1
ATOM 635 N N . GLN A 1 84 ? -2.976 -3.882 8.234 1.00 95.56 84 GLN A N 1
ATOM 636 C CA . GLN A 1 84 ? -2.701 -3.368 9.578 1.00 95.56 84 GLN A CA 1
ATOM 637 C C . GLN A 1 84 ? -3.771 -2.387 10.062 1.00 95.56 84 GLN A C 1
ATOM 639 O O . GLN A 1 84 ? -4.237 -2.498 11.194 1.00 95.56 84 GLN A O 1
ATOM 644 N N . LEU A 1 85 ? -4.221 -1.469 9.205 1.00 96.25 85 LEU A N 1
ATOM 645 C CA . LEU A 1 85 ? -5.270 -0.518 9.571 1.00 96.25 85 LEU A CA 1
ATOM 646 C C . LEU A 1 85 ? -6.634 -1.191 9.789 1.00 96.25 85 LEU A C 1
ATOM 648 O O . LEU A 1 85 ? -7.363 -0.806 10.700 1.00 96.25 85 LEU A O 1
ATOM 652 N N . LYS A 1 86 ? -6.974 -2.228 9.011 1.00 95.19 86 LYS A N 1
ATOM 653 C CA . LYS A 1 86 ? -8.182 -3.038 9.253 1.00 95.19 86 LYS A CA 1
ATOM 654 C C . LYS A 1 86 ? -8.118 -3.752 10.601 1.00 95.19 86 LYS A C 1
ATOM 656 O O . LYS A 1 86 ? -9.080 -3.687 11.357 1.00 95.19 86 LYS A O 1
ATOM 661 N N . LEU A 1 87 ? -6.984 -4.381 10.920 1.00 94.06 87 LEU A N 1
ATOM 662 C CA . LEU A 1 87 ? -6.771 -5.023 12.222 1.00 94.06 87 LEU A CA 1
ATOM 663 C C . LEU A 1 87 ? -6.840 -4.007 13.367 1.00 94.06 87 LEU A C 1
ATOM 665 O O . LEU A 1 87 ? -7.411 -4.292 14.416 1.00 94.06 87 LEU A O 1
ATOM 669 N N . ARG A 1 88 ? -6.330 -2.790 13.153 1.00 93.75 88 ARG A N 1
ATOM 670 C CA . ARG A 1 88 ? -6.444 -1.702 14.125 1.00 93.75 88 ARG A CA 1
ATOM 671 C C . ARG A 1 88 ? -7.895 -1.283 14.360 1.00 93.75 88 ARG A C 1
ATOM 673 O O . ARG A 1 88 ? -8.270 -1.089 15.510 1.00 93.75 88 ARG A O 1
ATOM 680 N N . LEU A 1 89 ? -8.711 -1.165 13.312 1.00 93.00 89 LEU A N 1
ATOM 681 C CA . LEU A 1 89 ? -10.144 -0.867 13.446 1.00 93.00 89 LEU A CA 1
ATOM 682 C C . LEU A 1 89 ? -10.883 -1.957 14.220 1.00 93.00 89 LEU A C 1
ATOM 684 O O . LEU A 1 89 ? -11.615 -1.653 15.152 1.00 93.00 89 LEU A O 1
ATOM 688 N N . VAL A 1 90 ? -10.651 -3.211 13.843 1.00 91.31 90 VAL A N 1
ATOM 689 C CA . VAL A 1 90 ? -11.155 -4.417 14.516 1.00 91.31 90 VAL A CA 1
ATOM 690 C C . VAL A 1 90 ? -10.840 -4.374 16.013 1.00 91.31 90 VAL A C 1
ATOM 692 O O . VAL A 1 90 ? -11.734 -4.552 16.836 1.00 91.31 90 VAL A O 1
ATOM 695 N N . TRP A 1 91 ? -9.593 -4.049 16.364 1.00 90.25 91 TRP A N 1
ATOM 696 C CA . TRP A 1 91 ? -9.179 -3.859 17.751 1.00 90.25 91 TRP A CA 1
ATOM 697 C C . TRP A 1 91 ? -9.943 -2.711 18.419 1.00 90.25 91 TRP A C 1
ATOM 699 O O . TRP A 1 91 ? -10.573 -2.922 19.442 1.00 90.25 91 TRP A O 1
ATOM 709 N N . LEU A 1 92 ? -9.937 -1.505 17.840 1.00 88.75 92 LEU A N 1
ATOM 710 C CA . LEU A 1 92 ? -10.553 -0.315 18.445 1.00 88.75 92 LEU A CA 1
ATOM 711 C C . LEU A 1 92 ? -12.065 -0.455 18.662 1.00 88.75 92 LEU A C 1
ATOM 713 O O . LEU A 1 92 ? -12.566 -0.070 19.714 1.00 88.75 92 LEU A O 1
ATOM 717 N N . LEU A 1 93 ? -12.782 -0.990 17.674 1.00 86.31 93 LEU A N 1
ATOM 718 C CA . LEU A 1 93 ? -14.229 -1.194 17.750 1.00 86.31 93 LEU A CA 1
ATOM 719 C C . LEU A 1 93 ? -14.573 -2.346 18.692 1.00 86.31 93 LEU A C 1
ATOM 721 O O . LEU A 1 93 ? -15.560 -2.278 19.409 1.00 86.31 93 LEU A O 1
ATOM 725 N N . GLY A 1 94 ? -13.705 -3.349 18.764 1.00 82.19 94 GLY A N 1
ATOM 726 C CA . GLY A 1 94 ? -13.851 -4.502 19.636 1.00 82.19 94 GLY A CA 1
ATOM 727 C C . GLY A 1 94 ? -14.020 -4.247 21.123 1.00 82.19 94 GLY A C 1
ATOM 728 O O . GLY A 1 94 ? -14.565 -5.083 21.835 1.00 82.19 94 GLY A O 1
ATOM 729 N N . TYR A 1 95 ? -13.524 -3.108 21.596 1.00 72.56 95 TYR A N 1
ATOM 730 C CA . TYR A 1 95 ? -13.632 -2.701 22.995 1.00 72.56 95 TYR A CA 1
ATOM 731 C C . TYR A 1 95 ? -14.793 -1.731 23.238 1.00 72.56 95 TYR A C 1
ATOM 733 O O . TYR A 1 95 ? -14.973 -1.269 24.363 1.00 72.56 95 TYR A O 1
ATOM 741 N N . GLN A 1 96 ? -15.578 -1.395 22.211 1.00 73.75 96 GLN A N 1
ATOM 742 C CA . GLN A 1 96 ? -16.734 -0.518 22.362 1.00 73.75 96 GLN A CA 1
ATOM 743 C C . GLN A 1 96 ? -17.963 -1.322 22.784 1.00 73.75 96 GLN A C 1
ATOM 745 O O . GLN A 1 96 ? -18.292 -2.361 22.209 1.00 73.75 96 GLN A O 1
ATOM 750 N N . THR A 1 97 ? -18.684 -0.810 23.781 1.00 58.94 97 THR A N 1
ATOM 751 C CA . THR A 1 97 ? -19.999 -1.323 24.170 1.00 58.94 97 THR A CA 1
ATOM 752 C C . THR A 1 97 ? -20.912 -1.281 22.935 1.00 58.94 97 THR A C 1
ATOM 754 O O . THR A 1 97 ? -20.997 -0.241 22.285 1.00 58.94 97 THR A O 1
ATOM 757 N N . ASN A 1 98 ? -21.545 -2.416 22.598 1.00 67.00 98 ASN A N 1
ATOM 758 C CA . ASN A 1 98 ? -22.274 -2.754 21.347 1.00 67.00 98 ASN A CA 1
ATOM 759 C C . ASN A 1 98 ? -21.472 -3.447 20.222 1.00 67.00 98 ASN A C 1
ATOM 761 O O . ASN A 1 98 ? -22.089 -3.959 19.293 1.00 67.00 98 ASN A O 1
ATOM 765 N N . TYR A 1 99 ? -20.140 -3.521 20.308 1.00 60.34 99 TYR A N 1
ATOM 766 C CA . TYR A 1 99 ? -19.272 -4.219 19.338 1.00 60.34 99 TYR A CA 1
ATOM 767 C C . TYR A 1 99 ? -18.286 -5.190 20.013 1.00 60.34 99 TYR A C 1
ATOM 769 O O . TYR A 1 99 ? -17.315 -5.627 19.396 1.00 60.34 99 TYR A O 1
ATOM 777 N N . LEU A 1 100 ? -18.529 -5.502 21.291 1.00 59.62 100 LEU A N 1
ATOM 778 C CA . LEU A 1 100 ? -17.721 -6.419 22.089 1.00 59.62 100 LEU A CA 1
ATOM 779 C C . LEU A 1 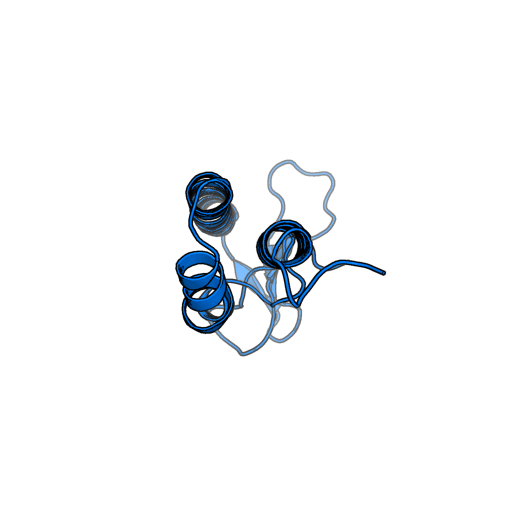100 ? -17.622 -7.789 21.414 1.00 59.62 100 LEU A C 1
ATOM 781 O O . LEU A 1 100 ? -18.632 -8.372 21.021 1.00 59.62 100 LEU A O 1
ATOM 785 N N . TRP A 1 101 ? -16.390 -8.287 21.307 1.00 6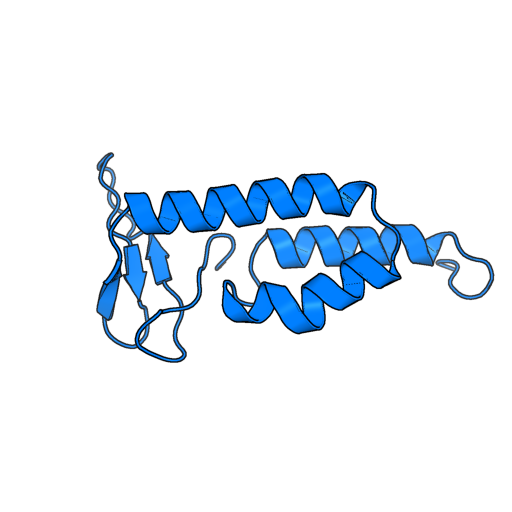0.53 101 TRP A N 1
ATOM 786 C CA . TRP A 1 101 ? -16.095 -9.657 20.897 1.00 60.53 101 TRP A CA 1
ATOM 787 C C . TRP A 1 101 ? -16.615 -10.605 21.987 1.00 60.53 101 TRP A C 1
ATOM 789 O O . TRP A 1 101 ? -15.900 -10.865 22.953 1.00 60.53 101 TRP A O 1
ATOM 799 N N . ASN A 1 102 ? -17.866 -11.053 21.871 1.00 55.66 102 ASN A N 1
ATOM 800 C CA . ASN A 1 102 ? -18.375 -12.200 22.627 1.00 55.66 102 ASN A CA 1
ATOM 801 C C . ASN A 1 102 ? -17.990 -13.504 21.930 1.00 55.66 102 ASN A C 1
ATOM 803 O O . ASN A 1 102 ? -18.113 -13.557 20.684 1.00 55.66 102 ASN A O 1
#

pLDDT: mean 88.5, std 11.68, range [52.19, 96.88]

Foldseek 3Di:
DCQLWWADPPDRFTWDFDPDPDPQTWIATPPPRDTDGPVVSVVLVVVLVVVLVVCLPPDLVVLVCCLPPPQSNIGDCNHNSNVVSVVSSLVVQCPDDVNPDD

Sequence (102 aa):
SNLCAINCTRCTGVVLPSYDTNANVIWRCLKCNFTMPPKLAGVVLAILGSRLTSLLSANPIEIFHFLKHQLPKYAPMSNQVAVQLKLRLVWLLGYQTNYLWN

Organism: Photinus pyralis (NCBI:txid7054)

Secondary structure (DSSP, 8-state):
--TT-EE-SSSSSEEEE---SSSSPPEEETTT-PEEPHHHHHHHHHHHHHHHHHHHTS-HHHHHHIIIIIHHHHS-TTSHHHHHHHHHHHHHHHTSTTS---